Protein AF-A0A356D832-F1 (afdb_monomer_lite)

Radius of gyration: 12.46 Å; chains: 1; bounding box: 29×27×34 Å

pLDDT: mean 88.59, std 7.15, range [50.94, 95.38]

Foldseek 3Di:
DDPVVLVVQLLVLLVVLLVVQVVDPDRDPVNNVVSLVVSLVSNVVSDDPVNVVPDPSSVVSVVSNVVVVCVVVVD

Structure (mmCIF, N/CA/C/O backbone):
data_AF-A0A356D832-F1
#
_entry.id   AF-A0A356D832-F1
#
loop_
_atom_site.group_PDB
_atom_site.id
_atom_site.type_symbol
_atom_site.label_atom_id
_atom_site.label_alt_id
_atom_site.label_comp_id
_atom_site.label_asym_id
_atom_site.label_entity_id
_atom_site.label_seq_id
_atom_site.pdbx_PDB_ins_code
_atom_site.Cartn_x
_atom_site.Cartn_y
_atom_site.Cartn_z
_atom_site.occupancy
_atom_site.B_iso_or_equiv
_atom_site.auth_seq_id
_atom_site.auth_comp_id
_atom_site.auth_asym_id
_atom_site.auth_atom_id
_atom_site.pdbx_PDB_model_num
ATOM 1 N N . MET A 1 1 ? 16.233 -11.577 -10.932 1.00 62.91 1 MET A N 1
ATOM 2 C CA . MET A 1 1 ? 14.927 -11.551 -10.258 1.00 62.91 1 MET A CA 1
ATOM 3 C C . MET A 1 1 ? 13.888 -12.009 -11.267 1.00 62.91 1 MET A C 1
ATOM 5 O O . MET A 1 1 ? 13.846 -11.473 -12.369 1.00 62.91 1 MET A O 1
ATOM 9 N N . THR A 1 2 ? 13.148 -13.065 -10.964 1.00 83.69 2 THR A N 1
ATOM 10 C CA . THR A 1 2 ? 12.071 -13.577 -11.815 1.00 83.69 2 THR A CA 1
ATOM 11 C C . THR A 1 2 ? 10.858 -12.639 -11.748 1.00 83.69 2 THR A C 1
ATOM 13 O O . THR A 1 2 ? 10.721 -11.874 -10.787 1.00 83.69 2 THR A O 1
ATOM 16 N N . PRO A 1 3 ? 9.932 -12.691 -12.723 1.00 82.19 3 PRO A N 1
ATOM 17 C CA . PRO A 1 3 ? 8.683 -11.930 -12.651 1.00 82.19 3 PRO A CA 1
ATOM 18 C C . PRO A 1 3 ? 7.892 -12.187 -11.357 1.00 82.19 3 PRO A C 1
ATOM 20 O O . PRO A 1 3 ? 7.278 -11.270 -10.817 1.00 82.19 3 PRO A O 1
ATOM 23 N N . GLN A 1 4 ? 7.960 -13.412 -10.824 1.00 84.44 4 GLN A N 1
ATOM 24 C CA . GLN A 1 4 ? 7.339 -13.780 -9.550 1.00 84.44 4 GLN A CA 1
ATOM 25 C C . GLN A 1 4 ? 8.023 -13.124 -8.349 1.00 84.44 4 GLN A C 1
ATOM 27 O O . GLN A 1 4 ? 7.341 -12.656 -7.444 1.00 84.44 4 GLN A O 1
ATOM 32 N N . GLU A 1 5 ? 9.355 -13.048 -8.327 1.00 86.75 5 GLU A N 1
ATOM 33 C CA . GLU A 1 5 ? 10.080 -12.387 -7.236 1.00 86.75 5 GLU A CA 1
ATOM 34 C C . GLU A 1 5 ? 9.775 -10.884 -7.180 1.00 86.75 5 GLU A C 1
ATOM 36 O O . GLU A 1 5 ? 9.565 -10.344 -6.093 1.00 86.75 5 GLU A O 1
ATOM 41 N N . HIS A 1 6 ? 9.675 -10.217 -8.337 1.00 86.56 6 HIS A N 1
ATOM 42 C CA . HIS A 1 6 ? 9.225 -8.822 -8.403 1.00 86.56 6 HIS A CA 1
ATOM 43 C C . HIS A 1 6 ? 7.800 -8.664 -7.867 1.00 86.56 6 HIS A C 1
ATOM 45 O O . HIS A 1 6 ? 7.546 -7.786 -7.043 1.00 86.56 6 HIS A O 1
ATOM 51 N N . GLU A 1 7 ? 6.876 -9.524 -8.297 1.00 89.94 7 GLU A N 1
ATOM 52 C CA . GLU A 1 7 ? 5.477 -9.459 -7.869 1.00 89.94 7 GLU A CA 1
ATOM 53 C C . GLU A 1 7 ? 5.321 -9.694 -6.364 1.00 89.94 7 GLU A C 1
ATOM 55 O O . GLU A 1 7 ? 4.612 -8.949 -5.683 1.00 89.94 7 GLU A O 1
ATOM 60 N N . ASN A 1 8 ? 6.044 -10.674 -5.824 1.00 91.44 8 ASN A N 1
ATOM 61 C CA . ASN A 1 8 ? 6.065 -10.967 -4.396 1.00 91.44 8 ASN A CA 1
ATOM 62 C C . ASN A 1 8 ? 6.647 -9.798 -3.591 1.00 91.44 8 ASN A C 1
ATOM 64 O O . ASN A 1 8 ? 6.105 -9.452 -2.541 1.00 91.44 8 ASN A O 1
ATOM 68 N N . GLY A 1 9 ? 7.704 -9.151 -4.091 1.00 92.75 9 GLY A N 1
ATOM 69 C CA . GLY A 1 9 ? 8.270 -7.947 -3.480 1.00 92.75 9 GLY A CA 1
ATOM 70 C C . GLY A 1 9 ? 7.262 -6.796 -3.430 1.00 92.75 9 GLY A C 1
ATOM 71 O O . GLY A 1 9 ? 7.019 -6.230 -2.364 1.00 92.75 9 GLY A O 1
ATOM 72 N N . LEU A 1 10 ? 6.610 -6.498 -4.558 1.00 93.44 10 LEU A N 1
ATOM 73 C CA . LEU A 1 10 ? 5.591 -5.446 -4.655 1.00 93.44 10 LEU A CA 1
ATOM 74 C C . LEU A 1 10 ? 4.396 -5.720 -3.729 1.00 93.44 10 LEU A C 1
ATOM 76 O O . LEU A 1 10 ? 3.976 -4.828 -2.985 1.00 93.44 10 LEU A O 1
ATOM 80 N N . ARG A 1 11 ? 3.887 -6.961 -3.717 1.00 93.94 11 ARG A N 1
ATOM 81 C CA . ARG A 1 11 ? 2.814 -7.394 -2.807 1.00 93.94 11 ARG A CA 1
ATOM 82 C C . ARG A 1 11 ? 3.228 -7.302 -1.342 1.00 93.94 11 ARG A C 1
ATOM 84 O O . ARG A 1 11 ? 2.427 -6.863 -0.524 1.00 93.94 11 ARG A O 1
ATOM 91 N N . SER A 1 12 ? 4.461 -7.668 -0.999 1.00 95.25 12 SER A N 1
ATOM 92 C CA . SER A 1 12 ? 4.967 -7.591 0.377 1.00 95.25 12 SER A CA 1
ATOM 93 C C . SER A 1 12 ? 4.973 -6.152 0.902 1.00 95.25 12 SER A C 1
ATOM 95 O O . SER A 1 12 ? 4.442 -5.883 1.983 1.00 95.25 12 SER A O 1
ATOM 97 N N . VAL A 1 13 ? 5.481 -5.200 0.111 1.00 95.38 13 VAL A N 1
ATOM 98 C CA . VAL A 1 13 ? 5.480 -3.771 0.477 1.00 95.38 13 VAL A CA 1
ATOM 99 C C . VAL A 1 13 ? 4.057 -3.237 0.620 1.00 95.38 13 VAL A C 1
ATOM 101 O O . VAL A 1 13 ? 3.733 -2.590 1.618 1.00 95.38 13 VAL A O 1
ATOM 104 N N . ALA A 1 14 ? 3.176 -3.545 -0.332 1.00 94.88 14 ALA A N 1
ATOM 105 C CA . ALA A 1 14 ? 1.782 -3.120 -0.266 1.0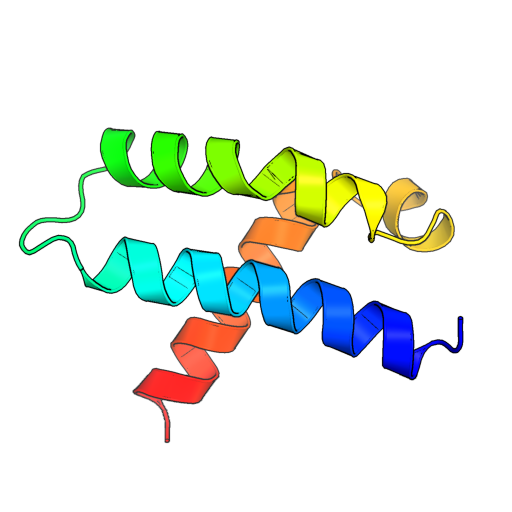0 94.88 14 ALA A CA 1
ATOM 106 C C . ALA A 1 14 ? 1.033 -3.736 0.929 1.00 94.88 14 ALA A C 1
ATOM 108 O O . ALA A 1 14 ? 0.253 -3.039 1.578 1.00 94.88 14 ALA A O 1
ATOM 109 N N . LYS A 1 15 ? 1.334 -4.986 1.302 1.00 94.75 15 LYS A N 1
ATOM 110 C CA . LYS A 1 15 ? 0.774 -5.638 2.494 1.00 94.75 15 LYS A CA 1
ATOM 111 C C . LYS A 1 15 ? 1.249 -4.967 3.776 1.00 94.75 15 LYS A C 1
ATOM 113 O O . LYS A 1 15 ? 0.446 -4.728 4.668 1.00 94.75 15 LYS A O 1
ATOM 118 N N . ARG A 1 16 ? 2.534 -4.610 3.871 1.00 95.00 16 ARG A N 1
ATOM 119 C CA . ARG A 1 16 ? 3.072 -3.852 5.017 1.00 95.00 16 ARG A CA 1
ATOM 120 C C . ARG A 1 16 ? 2.393 -2.490 5.157 1.00 95.00 16 ARG A C 1
ATOM 122 O O . ARG A 1 16 ? 2.010 -2.125 6.266 1.00 95.00 16 ARG A O 1
ATOM 129 N N . CYS A 1 17 ? 2.191 -1.787 4.042 1.00 94.44 17 CYS A N 1
ATOM 130 C CA . CYS A 1 17 ? 1.450 -0.529 4.017 1.00 94.44 17 CYS A CA 1
ATOM 131 C C . CYS A 1 17 ? 0.005 -0.715 4.492 1.00 94.44 17 CYS A C 1
ATOM 133 O O . CYS A 1 17 ? -0.436 0.006 5.381 1.00 94.44 17 CYS A O 1
ATOM 135 N N . HIS A 1 18 ? -0.716 -1.704 3.956 1.00 93.12 18 HIS A N 1
ATOM 136 C CA . HIS A 1 18 ? -2.085 -2.029 4.370 1.00 93.12 18 HIS A CA 1
ATOM 137 C C . HIS A 1 18 ? -2.185 -2.342 5.868 1.00 93.12 18 HIS A C 1
ATOM 139 O O . HIS A 1 18 ? -2.993 -1.738 6.571 1.00 93.12 18 HIS A O 1
ATOM 145 N N . THR A 1 19 ? -1.305 -3.203 6.378 1.00 92.94 19 THR A N 1
ATOM 146 C CA . THR A 1 19 ? -1.252 -3.541 7.803 1.00 92.94 19 THR A CA 1
ATOM 147 C C . THR A 1 19 ? -1.001 -2.310 8.670 1.00 92.94 19 THR A C 1
ATOM 149 O O . THR A 1 19 ? -1.600 -2.188 9.732 1.00 92.94 19 THR A O 1
ATOM 152 N N . GLU A 1 20 ? -0.130 -1.385 8.252 1.00 93.44 20 GLU A N 1
ATOM 153 C CA . GLU A 1 20 ? 0.091 -0.135 8.990 1.00 93.44 20 GLU A CA 1
ATOM 154 C C . GLU A 1 20 ? -1.144 0.772 8.953 1.00 93.44 20 GLU A C 1
ATOM 156 O O . GLU A 1 20 ? -1.528 1.293 9.996 1.00 93.44 20 GLU A O 1
ATOM 161 N N . LEU A 1 21 ? -1.827 0.878 7.809 1.00 90.94 21 LEU A N 1
ATOM 162 C CA . LEU A 1 21 ? -3.079 1.633 7.683 1.00 90.94 21 LEU A CA 1
ATOM 163 C C . LEU A 1 21 ? -4.180 1.094 8.616 1.00 90.94 21 LEU A C 1
ATOM 165 O O . LEU A 1 21 ? -4.923 1.880 9.197 1.00 90.94 21 LEU A O 1
ATOM 169 N N . LYS A 1 22 ? -4.265 -0.228 8.815 1.00 88.56 22 LYS A N 1
ATOM 170 C CA . LYS A 1 22 ? -5.249 -0.861 9.717 1.00 88.56 22 LYS A CA 1
ATOM 171 C C . LYS A 1 22 ? -4.922 -0.717 11.208 1.00 88.56 22 LYS A C 1
ATOM 173 O O . LYS A 1 22 ? -5.783 -0.999 12.033 1.00 88.56 22 LYS A O 1
ATOM 178 N N . LYS A 1 23 ? -3.710 -0.281 11.578 1.00 90.88 23 LYS A N 1
ATOM 179 C CA . LYS A 1 23 ? -3.367 0.003 12.987 1.00 90.88 23 LYS A CA 1
ATOM 180 C C . LYS A 1 23 ? -4.003 1.293 13.498 1.00 90.88 23 LYS A C 1
ATOM 182 O O . LYS A 1 23 ? -4.076 1.487 14.708 1.00 90.88 23 LYS A O 1
ATOM 187 N N . TYR A 1 24 ? -4.415 2.185 12.601 1.00 88.75 24 TYR A N 1
ATOM 188 C CA . TYR A 1 24 ? -5.062 3.432 12.981 1.00 88.75 24 TYR A CA 1
ATOM 189 C C . TYR A 1 24 ? -6.550 3.192 13.249 1.00 88.75 24 TYR A C 1
ATOM 191 O O . TYR A 1 24 ? -7.278 2.769 12.358 1.00 88.75 24 TYR A O 1
ATOM 199 N N . ASP A 1 25 ? -6.998 3.525 14.462 1.00 83.69 25 ASP A N 1
ATOM 200 C CA . ASP A 1 25 ? -8.415 3.481 14.863 1.00 83.69 25 ASP A CA 1
ATOM 201 C C . ASP A 1 25 ? -9.288 4.405 13.992 1.00 83.69 25 ASP A C 1
ATOM 203 O O . ASP A 1 25 ? -10.357 4.027 13.516 1.00 83.69 25 ASP A O 1
ATOM 207 N N . LYS A 1 26 ? -8.769 5.602 13.689 1.00 88.94 26 LYS A N 1
ATOM 208 C CA . LYS A 1 26 ? -9.334 6.528 12.704 1.00 88.94 26 LYS A CA 1
ATOM 209 C C . LYS A 1 26 ? -8.325 6.818 11.611 1.00 88.94 26 LYS A C 1
ATOM 211 O O . LYS A 1 26 ? -7.375 7.579 11.804 1.00 88.94 26 LYS A O 1
ATOM 216 N N . LEU A 1 27 ? -8.570 6.250 10.436 1.00 86.62 27 LEU A N 1
ATOM 217 C CA . LEU A 1 27 ? -7.772 6.535 9.257 1.00 86.62 27 LEU A CA 1
ATOM 218 C C . LEU A 1 27 ? -8.164 7.898 8.671 1.00 86.62 27 LEU A C 1
ATOM 220 O O . LEU A 1 27 ? -9.248 8.065 8.115 1.00 86.62 27 LEU A O 1
ATOM 224 N N . THR A 1 28 ? -7.272 8.882 8.786 1.00 89.19 28 THR A N 1
ATOM 225 C CA . THR A 1 28 ? -7.432 10.180 8.119 1.00 89.19 28 THR A CA 1
ATOM 226 C C . THR A 1 28 ? -6.728 10.180 6.766 1.00 89.19 28 THR A C 1
ATOM 228 O O . THR A 1 28 ? -5.784 9.419 6.524 1.00 89.19 28 THR A O 1
ATOM 231 N N . THR A 1 29 ? -7.149 11.076 5.871 1.00 87.56 29 THR A N 1
ATOM 232 C CA . THR A 1 29 ? -6.491 11.277 4.571 1.00 87.56 29 THR A CA 1
ATOM 233 C C . THR A 1 29 ? -5.012 11.631 4.729 1.00 87.56 29 THR A C 1
ATOM 235 O O . THR A 1 29 ? -4.187 11.220 3.916 1.00 87.56 29 THR A O 1
ATOM 238 N N . GLU A 1 30 ? -4.661 12.383 5.772 1.00 90.19 30 GLU A N 1
ATOM 239 C CA . GLU A 1 30 ? -3.279 12.777 6.042 1.00 90.19 30 GLU A CA 1
ATOM 240 C C . GLU A 1 30 ? -2.429 11.592 6.508 1.00 90.19 30 GLU A C 1
ATOM 242 O O . GLU A 1 30 ? -1.373 11.353 5.926 1.00 90.19 30 GLU A O 1
ATOM 247 N N . LEU A 1 31 ? -2.918 10.796 7.467 1.00 90.44 31 LEU A N 1
ATOM 248 C CA . LEU A 1 31 ? -2.240 9.570 7.907 1.00 90.44 31 LEU A CA 1
ATOM 249 C C . LEU A 1 31 ? -2.065 8.596 6.745 1.00 90.44 31 LEU A C 1
ATOM 251 O O . LEU A 1 31 ? -0.970 8.088 6.527 1.00 90.44 31 LEU A O 1
ATOM 255 N N . SER A 1 32 ? -3.107 8.426 5.928 1.00 87.12 32 SER A N 1
ATOM 256 C CA . SER A 1 32 ? -3.044 7.585 4.731 1.00 87.12 32 SER A CA 1
ATOM 257 C C . SER A 1 32 ? -1.929 8.033 3.790 1.00 87.12 32 SER A C 1
ATOM 259 O O . SER A 1 32 ? -1.112 7.222 3.361 1.00 87.12 32 SER A O 1
ATOM 261 N N . LYS A 1 33 ? -1.848 9.337 3.499 1.00 89.69 33 LYS A N 1
ATOM 262 C CA . LYS A 1 33 ? -0.796 9.905 2.646 1.00 89.69 33 LYS A CA 1
ATOM 263 C C . LYS A 1 33 ? 0.593 9.735 3.257 1.00 89.69 33 LYS A C 1
ATOM 265 O O . LYS A 1 33 ? 1.516 9.388 2.527 1.00 89.69 33 LYS A O 1
ATOM 270 N N . GLN A 1 34 ? 0.750 9.956 4.561 1.00 92.69 34 GLN A N 1
ATOM 271 C CA . GLN A 1 34 ? 2.031 9.785 5.251 1.00 92.69 34 GLN A CA 1
ATOM 272 C C . GLN A 1 34 ? 2.498 8.326 5.207 1.00 92.69 34 GLN A C 1
ATOM 274 O O . GLN A 1 34 ? 3.633 8.056 4.810 1.00 92.69 34 GLN A O 1
ATOM 279 N N . THR A 1 35 ? 1.616 7.379 5.535 1.00 92.38 35 THR A N 1
ATOM 280 C CA . THR A 1 35 ? 1.915 5.945 5.478 1.00 92.38 35 THR A CA 1
ATOM 281 C C . THR A 1 35 ? 2.236 5.511 4.049 1.00 92.38 35 THR A C 1
ATOM 283 O O . THR A 1 35 ? 3.250 4.860 3.828 1.00 92.38 35 THR A O 1
ATOM 286 N N . ILE A 1 36 ? 1.456 5.930 3.049 1.00 90.94 36 ILE A N 1
ATOM 287 C CA . ILE A 1 36 ? 1.747 5.623 1.639 1.00 90.94 36 ILE A CA 1
ATOM 288 C C . ILE A 1 36 ? 3.107 6.206 1.224 1.00 90.94 36 ILE A C 1
ATOM 290 O O . ILE A 1 36 ? 3.924 5.501 0.634 1.00 90.94 36 ILE A O 1
ATOM 294 N N . SER A 1 37 ? 3.390 7.464 1.573 1.00 92.50 37 SER A N 1
ATOM 295 C CA . SER A 1 37 ? 4.658 8.135 1.255 1.00 92.50 37 SER A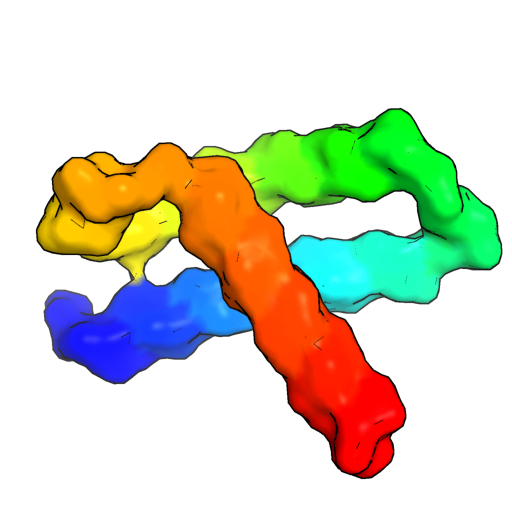 CA 1
ATOM 296 C C . SER A 1 37 ? 5.869 7.420 1.865 1.00 92.50 37 SER A C 1
ATOM 298 O O . SER A 1 37 ? 6.906 7.306 1.219 1.00 92.50 37 SER A O 1
ATOM 300 N N . LYS A 1 38 ? 5.726 6.853 3.069 1.00 94.62 38 LYS A N 1
ATOM 301 C CA . LYS A 1 38 ? 6.769 6.063 3.743 1.00 94.62 38 LYS A CA 1
ATOM 302 C C . LYS A 1 38 ? 7.170 4.808 2.958 1.00 94.62 38 LYS A C 1
ATOM 304 O O . LYS A 1 38 ? 8.347 4.460 2.935 1.00 94.62 38 LYS A O 1
ATOM 309 N N . TYR A 1 39 ? 6.217 4.136 2.314 1.00 94.50 39 TYR A N 1
ATOM 310 C CA . TYR A 1 39 ? 6.449 2.876 1.591 1.00 94.50 39 TYR A CA 1
ATOM 311 C C . TYR A 1 39 ? 6.677 3.053 0.083 1.00 94.50 39 TYR A C 1
ATOM 313 O O . TYR A 1 39 ? 7.212 2.158 -0.578 1.00 94.50 39 TYR A O 1
ATOM 321 N N . LEU A 1 40 ? 6.313 4.210 -0.474 1.00 93.44 40 LEU A N 1
ATOM 322 C CA . LEU A 1 40 ? 6.424 4.497 -1.902 1.00 93.44 40 LEU A CA 1
ATOM 323 C C . LEU A 1 40 ? 7.862 4.387 -2.461 1.00 93.44 40 LEU A C 1
ATOM 325 O O . LEU A 1 40 ? 8.005 3.841 -3.560 1.00 93.44 40 LEU A O 1
ATOM 329 N N . PRO A 1 41 ? 8.933 4.835 -1.770 1.00 94.06 41 PRO A N 1
ATOM 330 C CA . PRO A 1 41 ? 10.303 4.675 -2.261 1.00 94.06 41 PRO A CA 1
ATOM 331 C C . PRO A 1 41 ? 10.712 3.204 -2.391 1.00 94.06 41 PRO A C 1
ATOM 333 O O . PRO A 1 41 ? 11.259 2.804 -3.418 1.00 94.06 41 PRO A O 1
ATOM 336 N N . GLU A 1 42 ? 10.386 2.382 -1.387 1.00 94.56 42 GLU A N 1
ATOM 337 C CA . GLU A 1 42 ? 10.662 0.939 -1.390 1.00 94.56 42 GLU A CA 1
ATOM 338 C C . GLU A 1 42 ? 9.928 0.254 -2.551 1.00 94.56 42 GLU A C 1
ATOM 340 O O . GLU A 1 42 ? 10.537 -0.466 -3.343 1.00 94.56 42 GLU A O 1
ATOM 345 N N . PHE A 1 43 ? 8.643 0.570 -2.731 1.00 94.19 43 PHE A N 1
A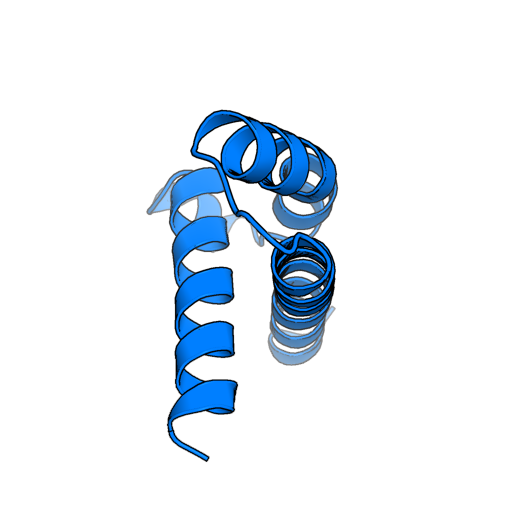TOM 346 C CA . PHE A 1 43 ? 7.852 0.067 -3.852 1.00 94.19 43 PHE A CA 1
ATOM 347 C C . PHE A 1 43 ? 8.432 0.491 -5.211 1.00 94.19 43 PHE A C 1
ATOM 349 O O . PHE A 1 43 ? 8.537 -0.317 -6.131 1.00 94.19 43 PHE A O 1
ATOM 356 N N . THR A 1 44 ? 8.851 1.751 -5.344 1.00 92.31 44 THR A N 1
ATOM 357 C CA . THR A 1 44 ? 9.398 2.305 -6.595 1.00 92.31 44 THR A CA 1
ATOM 358 C C . THR A 1 44 ? 10.725 1.655 -6.990 1.00 92.31 44 THR A C 1
ATOM 360 O O . THR A 1 44 ? 10.991 1.482 -8.185 1.00 92.31 44 THR A O 1
ATOM 363 N N . ASN A 1 45 ? 11.543 1.270 -6.008 1.00 91.75 45 ASN A N 1
ATOM 364 C CA . ASN A 1 45 ? 12.786 0.533 -6.236 1.00 91.75 45 ASN A CA 1
ATOM 365 C C . ASN A 1 45 ? 12.527 -0.892 -6.741 1.00 91.75 45 ASN A C 1
ATOM 367 O O . ASN A 1 45 ? 13.253 -1.368 -7.608 1.00 91.75 45 ASN A O 1
ATOM 371 N N . LEU A 1 46 ? 11.472 -1.548 -6.249 1.00 91.00 46 LEU A N 1
ATOM 372 C CA . LEU A 1 46 ? 11.083 -2.900 -6.6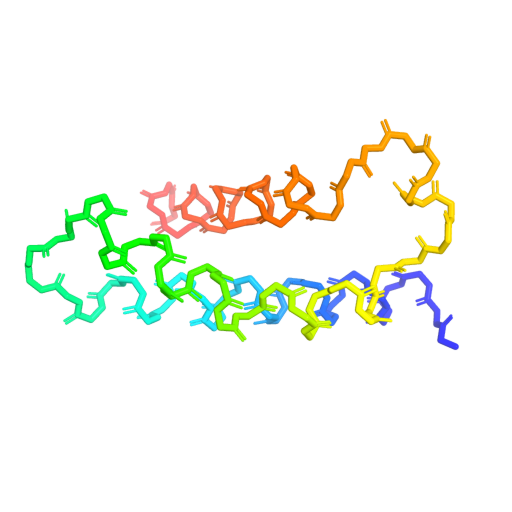71 1.00 91.00 46 LEU A CA 1
ATOM 373 C C . LEU A 1 46 ? 10.312 -2.927 -7.997 1.00 91.00 46 LEU A C 1
ATOM 375 O O . LEU A 1 46 ? 10.247 -3.971 -8.653 1.00 91.00 46 LEU A O 1
ATOM 379 N N . LEU A 1 47 ? 9.717 -1.796 -8.386 1.00 89.94 47 LEU A N 1
ATOM 380 C CA . LEU A 1 47 ? 8.883 -1.689 -9.575 1.00 89.94 47 LEU A CA 1
ATOM 381 C C . LEU A 1 47 ? 9.736 -1.866 -10.846 1.00 89.94 47 LEU A C 1
ATOM 383 O O . LEU A 1 47 ? 10.621 -1.038 -11.102 1.00 89.94 47 LEU A O 1
ATOM 387 N N . PRO A 1 48 ? 9.465 -2.900 -11.668 1.00 87.69 48 PRO A N 1
ATOM 388 C CA . PRO A 1 48 ? 10.222 -3.141 -12.887 1.00 87.69 48 PRO A CA 1
ATOM 389 C C . PRO A 1 48 ? 10.058 -1.985 -13.889 1.00 87.69 48 PRO A C 1
ATOM 391 O O . PRO A 1 48 ? 9.005 -1.3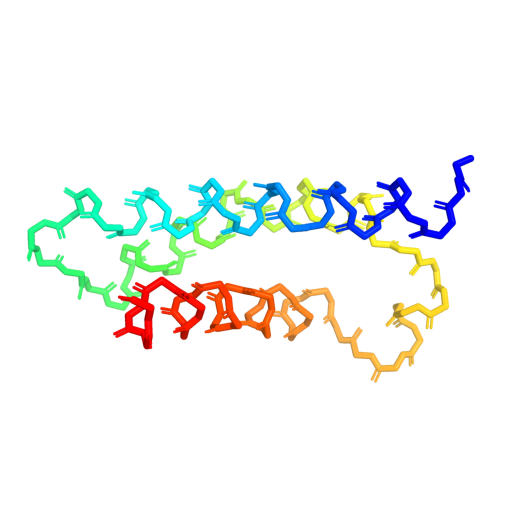33 -13.921 1.00 87.69 48 PRO A O 1
ATOM 394 N N . PRO A 1 49 ? 11.085 -1.721 -14.716 1.00 83.69 49 PRO A N 1
ATOM 395 C CA . PRO A 1 49 ? 11.105 -0.589 -15.641 1.00 83.69 49 PRO A CA 1
ATOM 396 C C . PRO A 1 49 ? 9.928 -0.600 -16.625 1.00 83.69 49 PRO A C 1
ATOM 398 O O . PRO A 1 49 ? 9.343 0.451 -16.871 1.00 83.69 49 PRO A O 1
ATOM 401 N N . ASP A 1 50 ? 9.485 -1.770 -17.088 1.00 84.25 50 ASP A N 1
ATOM 402 C CA . ASP A 1 50 ? 8.343 -1.901 -18.005 1.00 84.25 50 ASP A CA 1
ATOM 403 C C . ASP A 1 50 ? 7.033 -1.374 -17.404 1.00 84.25 50 ASP A C 1
ATOM 405 O O . ASP A 1 50 ? 6.209 -0.768 -18.090 1.00 84.25 50 ASP A O 1
ATOM 409 N N . LYS A 1 51 ? 6.842 -1.540 -16.088 1.00 77.75 51 LYS A N 1
ATOM 410 C CA . LYS A 1 51 ? 5.659 -1.017 -15.390 1.00 77.75 51 LYS A CA 1
ATOM 411 C C . LYS A 1 51 ? 5.723 0.501 -15.198 1.00 77.75 51 LYS A C 1
ATOM 413 O O . LYS A 1 51 ? 4.665 1.133 -15.154 1.00 77.75 51 LYS A O 1
ATOM 418 N N . LYS A 1 52 ? 6.924 1.092 -15.143 1.00 77.25 52 LYS A N 1
ATOM 419 C CA . LYS A 1 52 ? 7.133 2.551 -15.023 1.00 77.25 52 LYS A CA 1
ATOM 420 C C . LYS A 1 52 ? 6.759 3.315 -16.296 1.00 77.25 52 LYS A C 1
ATOM 422 O O . LYS A 1 52 ? 6.469 4.502 -16.212 1.00 77.25 52 LYS A O 1
ATOM 427 N N . LEU A 1 53 ? 6.718 2.645 -17.450 1.00 78.00 53 LEU A N 1
ATOM 428 C CA . LEU A 1 53 ? 6.330 3.258 -18.726 1.00 78.00 53 LEU A CA 1
ATOM 429 C C . LEU A 1 53 ? 4.825 3.539 -18.824 1.00 78.00 53 LEU A C 1
ATOM 431 O O . LEU A 1 53 ? 4.414 4.451 -19.535 1.00 78.00 53 LEU A O 1
ATOM 435 N N . LYS A 1 54 ? 3.997 2.749 -18.128 1.00 75.06 54 LYS A N 1
ATOM 436 C CA . LYS A 1 54 ? 2.535 2.788 -18.280 1.00 75.06 54 LYS A CA 1
ATOM 437 C C . LYS A 1 54 ? 1.836 3.652 -17.233 1.00 75.06 54 LYS A C 1
ATOM 439 O O . LYS A 1 54 ? 0.848 4.306 -17.547 1.00 75.06 54 LYS A O 1
ATOM 444 N N . TYR A 1 55 ? 2.335 3.646 -15.998 1.00 82.94 55 TYR A N 1
ATOM 445 C CA . TYR A 1 55 ? 1.747 4.390 -14.885 1.00 82.94 55 TYR A CA 1
ATOM 446 C C . TYR A 1 55 ? 2.820 4.850 -13.905 1.00 82.94 55 TYR A C 1
ATOM 448 O O . TYR A 1 55 ? 3.887 4.244 -13.788 1.00 82.94 55 TYR A O 1
ATOM 456 N N . THR A 1 56 ? 2.504 5.898 -13.144 1.00 88.12 56 THR A N 1
ATOM 457 C CA . THR A 1 56 ? 3.385 6.354 -12.069 1.00 88.12 56 THR A CA 1
ATOM 458 C C . THR A 1 56 ? 3.484 5.293 -10.965 1.00 88.12 56 THR A C 1
ATOM 460 O O . THR A 1 56 ? 2.515 4.564 -10.717 1.00 88.12 56 THR A O 1
ATOM 463 N N . PRO A 1 57 ? 4.618 5.213 -10.242 1.00 88.81 57 PRO A N 1
ATOM 464 C CA . PRO A 1 57 ? 4.766 4.279 -9.128 1.00 88.81 57 PRO A CA 1
ATOM 465 C C . PRO A 1 57 ? 3.662 4.420 -8.077 1.00 88.81 57 PRO A C 1
ATOM 467 O O . PRO A 1 57 ? 3.207 3.421 -7.535 1.00 88.81 57 PRO A O 1
ATOM 470 N N . ASN A 1 58 ? 3.166 5.642 -7.854 1.00 90.06 58 ASN A N 1
ATOM 471 C CA . ASN A 1 58 ? 2.060 5.901 -6.937 1.00 90.06 58 ASN A CA 1
ATOM 472 C C . ASN A 1 58 ? 0.741 5.252 -7.395 1.00 90.06 58 ASN A C 1
ATOM 474 O O . ASN A 1 58 ? 0.014 4.707 -6.568 1.00 90.06 58 ASN A O 1
ATOM 478 N N . MET A 1 59 ? 0.414 5.278 -8.693 1.00 90.56 59 MET A N 1
ATOM 479 C CA . MET A 1 59 ? -0.788 4.602 -9.203 1.00 90.56 59 MET A CA 1
ATOM 480 C C . MET A 1 59 ? -0.695 3.089 -9.027 1.00 90.56 59 MET A C 1
ATOM 482 O O . MET A 1 59 ? -1.637 2.473 -8.530 1.00 90.56 59 MET A O 1
ATOM 486 N N . TRP A 1 60 ? 0.453 2.502 -9.382 1.00 92.81 60 TRP A N 1
ATOM 487 C CA . TRP A 1 60 ? 0.696 1.083 -9.140 1.00 92.81 60 TRP A CA 1
ATOM 488 C C . TRP A 1 60 ? 0.574 0.761 -7.658 1.00 92.81 60 TRP A C 1
ATOM 490 O O . TRP A 1 60 ? -0.154 -0.152 -7.291 1.00 92.81 60 TRP A O 1
ATOM 500 N N . PHE A 1 61 ? 1.207 1.545 -6.795 1.00 93.25 61 PHE A N 1
AT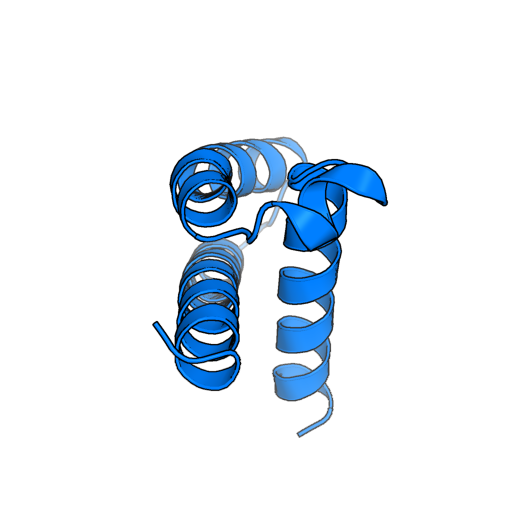OM 501 C CA . PHE A 1 61 ? 1.202 1.267 -5.371 1.00 93.25 61 PHE A CA 1
ATOM 502 C C . PHE A 1 61 ? -0.210 1.297 -4.771 1.00 93.25 61 PHE A C 1
ATOM 504 O O . PHE A 1 61 ? -0.602 0.358 -4.081 1.00 93.25 61 PHE A O 1
ATOM 511 N N . ASN A 1 62 ? -1.016 2.303 -5.129 1.00 91.12 62 ASN A N 1
ATOM 512 C CA . ASN A 1 62 ? -2.423 2.369 -4.728 1.00 91.12 62 ASN A CA 1
ATOM 513 C C . ASN A 1 62 ? -3.228 1.164 -5.230 1.00 91.12 62 ASN A C 1
ATOM 515 O O . ASN A 1 62 ? -4.032 0.615 -4.480 1.00 91.12 62 ASN A O 1
ATOM 519 N N . HIS A 1 63 ? -2.998 0.726 -6.472 1.00 92.44 63 HIS A N 1
ATOM 520 C CA . HIS A 1 63 ? -3.645 -0.469 -7.008 1.00 92.44 63 HIS A CA 1
ATOM 521 C C . HIS A 1 63 ? -3.316 -1.716 -6.175 1.00 92.44 63 HIS A C 1
ATOM 523 O O . HIS A 1 63 ? -4.233 -2.428 -5.782 1.00 92.44 63 HIS A O 1
ATOM 529 N N . TYR A 1 64 ? -2.042 -1.958 -5.840 1.00 93.81 64 TYR A N 1
ATOM 530 C CA . TYR A 1 64 ? -1.667 -3.116 -5.016 1.00 93.81 64 TYR A CA 1
ATOM 531 C C . TYR A 1 64 ? -2.270 -3.044 -3.609 1.00 93.81 64 TYR A C 1
ATOM 533 O O . TYR A 1 64 ? -2.776 -4.051 -3.122 1.00 93.81 64 TYR A O 1
ATOM 541 N N . VAL A 1 65 ? -2.254 -1.872 -2.964 1.00 91.62 65 VAL A N 1
ATOM 542 C CA . VAL A 1 65 ? -2.841 -1.697 -1.623 1.00 91.62 65 VAL A CA 1
ATOM 543 C C . VAL A 1 65 ? -4.350 -1.971 -1.641 1.00 91.62 65 VAL A C 1
ATOM 545 O O . VAL A 1 65 ? -4.842 -2.682 -0.769 1.00 91.62 65 VAL A O 1
ATOM 548 N N . MET A 1 66 ? -5.078 -1.475 -2.648 1.00 90.31 66 MET A N 1
ATOM 549 C CA . MET A 1 66 ? -6.513 -1.752 -2.811 1.00 90.31 66 MET A CA 1
ATOM 550 C C . MET A 1 66 ? -6.803 -3.222 -3.118 1.00 90.31 66 MET A C 1
ATOM 552 O O . MET A 1 66 ? -7.768 -3.772 -2.595 1.00 90.31 66 MET A O 1
ATOM 556 N N . THR A 1 67 ? -5.992 -3.865 -3.959 1.00 92.38 67 THR A N 1
ATOM 557 C CA . THR A 1 67 ? -6.139 -5.295 -4.262 1.00 92.38 67 THR A CA 1
ATOM 558 C C . THR A 1 67 ? -5.964 -6.133 -3.001 1.00 92.38 67 THR A C 1
ATOM 560 O O . THR A 1 67 ? -6.788 -6.999 -2.740 1.00 92.38 67 THR A O 1
ATOM 563 N N . ILE A 1 68 ? -4.959 -5.830 -2.178 1.00 91.50 68 ILE A N 1
ATOM 564 C CA . ILE A 1 68 ? -4.729 -6.526 -0.905 1.00 91.50 68 ILE A CA 1
ATOM 565 C C . ILE A 1 68 ? -5.874 -6.286 0.081 1.00 91.50 68 ILE A C 1
ATOM 567 O O . ILE A 1 68 ? -6.307 -7.224 0.740 1.00 91.50 68 ILE A O 1
ATOM 571 N N . ASP A 1 69 ? -6.389 -5.058 0.179 1.00 88.62 69 ASP A N 1
ATOM 572 C CA . ASP A 1 69 ? -7.539 -4.780 1.047 1.00 88.62 69 ASP A CA 1
ATOM 573 C C . ASP A 1 69 ? -8.774 -5.585 0.620 1.00 88.62 69 ASP A C 1
ATOM 575 O O . ASP A 1 69 ? -9.435 -6.172 1.471 1.00 88.62 69 ASP A O 1
ATOM 579 N N . LYS A 1 70 ? -9.042 -5.690 -0.688 1.00 90.12 70 LYS A N 1
ATOM 580 C CA . LYS A 1 70 ? -10.117 -6.544 -1.214 1.00 90.12 70 LYS A CA 1
ATOM 581 C C . LYS A 1 70 ? -9.883 -8.019 -0.903 1.00 90.12 70 LYS A C 1
ATOM 583 O O . LYS A 1 70 ? -10.782 -8.653 -0.379 1.00 90.12 70 LYS A O 1
ATOM 588 N N . GLU A 1 71 ? -8.686 -8.545 -1.164 1.00 89.25 71 GLU A N 1
ATOM 589 C CA . GLU A 1 71 ? -8.339 -9.944 -0.861 1.00 89.25 71 GLU A CA 1
ATOM 590 C C . GLU A 1 71 ? -8.533 -10.297 0.621 1.00 89.25 71 GLU A C 1
ATOM 592 O O . GLU A 1 71 ? -8.838 -11.440 0.939 1.00 89.25 71 GLU A O 1
ATOM 597 N N . ILE A 1 72 ? -8.344 -9.333 1.527 1.00 84.94 72 ILE A N 1
ATOM 598 C CA . ILE A 1 72 ? -8.496 -9.535 2.973 1.00 84.94 72 ILE A CA 1
ATOM 599 C C . ILE A 1 72 ? -9.951 -9.383 3.431 1.00 84.94 72 ILE A C 1
ATOM 601 O O . ILE A 1 72 ? -10.360 -10.095 4.339 1.00 84.94 72 ILE A O 1
ATOM 605 N N . ASN A 1 73 ? -10.714 -8.442 2.866 1.00 81.69 73 ASN A N 1
ATOM 606 C CA . ASN A 1 73 ? -12.093 -8.179 3.300 1.00 81.69 73 ASN A CA 1
ATOM 607 C C . ASN A 1 73 ? -13.139 -9.065 2.598 1.00 81.69 73 ASN A C 1
ATOM 609 O O . ASN A 1 73 ? -14.251 -9.179 3.103 1.00 81.69 73 ASN A O 1
ATOM 613 N N . ASP A 1 74 ? -12.815 -9.636 1.435 1.00 76.56 74 ASP A N 1
ATOM 614 C CA . ASP A 1 74 ? -13.693 -10.533 0.662 1.00 76.56 74 ASP A CA 1
ATOM 615 C C . ASP A 1 74 ? -13.457 -12.025 1.001 1.00 76.56 74 ASP A C 1
ATOM 617 O O . ASP A 1 74 ? -14.146 -12.893 0.470 1.00 76.56 74 ASP A O 1
ATOM 621 N N . GLY A 1 75 ? -12.473 -12.323 1.865 1.00 50.94 75 GLY A N 1
ATOM 622 C CA . GLY A 1 75 ? -12.043 -13.675 2.252 1.00 50.94 75 GLY A CA 1
ATOM 623 C C . GLY A 1 75 ? -12.519 -14.144 3.621 1.00 50.94 75 GLY A C 1
ATOM 624 O O . GLY A 1 75 ? -12.784 -13.293 4.498 1.00 50.94 75 GLY A O 1
#

Secondary structure (DSSP, 8-state):
--HHHHHHHHHHHHHHHHHHHHT-SS--HHHHHHHHHHHHHHHHHHS-HHHHTTS-HHHHHHHHHHHHHHHHH--

Sequence (75 aa):
MTPQEHENGLRSVAKRCHTELKKYDKLTTELSKQTISKYLPEFTNLLPPDKKLKYTPNMWFNHYVMTIDKEINDG